Protein 5WD9 (pdb70)

Solvent-accessible surface area: 5686 Å² total; per-residue (Å²): 95,41,61,81,53,2,53,136,2,45,106,80,0,82,59,16,5,44,89,2,118,146,32,122,58,49,103,36,32,28,116,57,0,35,40,0,58,75,39,25,147,78,48,35,40,64,9,104,110,117,29,198,43,85,33,147,71,2,56,141,21,72,127,63,1,134,75,20,50,62,52,0,61,120,36,34,85,128,1,113,71,52,63,162,123,179

Secondary structure (DSSP, 8-state):
-HHHHHHHHHHHHHHHHHHHHH-SSHHHHHHHHHHHHHHHHHHHHHHHHH--S--HHHHHHHHHHHHHHHHHHHHHHHHHHHHHH-

Radius of gyration: 13.91 Å; Cα contacts (8 Å, |Δi|>4): 73; chains: 1; bounding box: 26×30×40 Å

Sequence (86 aa):
APVTELTRLKEYMEEDQIAKAKESSSLTAQLKFLENAHTEHFVKMGSLTTIYKGGSEVVVDRLKIEIRSLYEEMMLEELKDKKCRDQIQQY

B-factor: mean 16.01, std 10.68, range [4.57, 66.54]

Foldseek 3Di:
DLLVLLVVLLVLLVVLCVVLVVDDDLVSNLVSLVVNVVSCVVNVVVCVVPDDDDDPSNVVSVVSSVVSVVVSVVSNVVSVVVVVVD

Structure (mmCIF, N/CA/C/O backbone):
data_5WD9
#
_entry.id   5WD9
#
_cell.length_a   83.505
_cell.length_b   24.852
_cell.length_c   41.297
_cell.angle_alpha   90.00
_cell.angle_beta   114.58
_cell.angle_gamma   90.00
#
_symmetry.space_group_name_H-M   'C 1 2 1'
#
loop_
_entity.id
_entity.type
_entity.pdbx_description
1 poly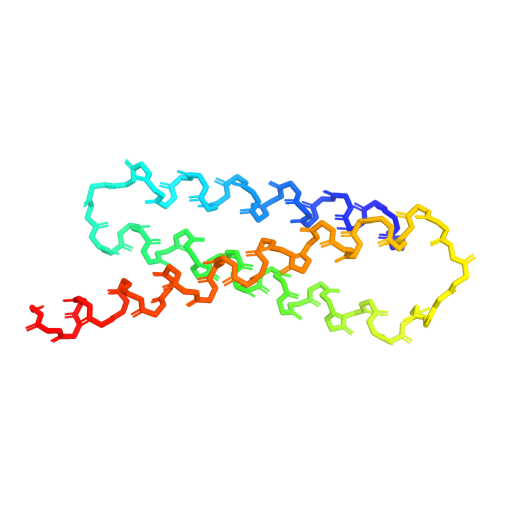mer Lem22
2 water water
#
loop_
_atom_site.group_PDB
_atom_site.id
_atom_site.type_symbol
_atom_site.label_atom_id
_atom_site.label_alt_id
_atom_site.label_comp_id
_atom_site.label_asym_id
_atom_site.label_entity_id
_atom_site.label_seq_id
_atom_site.pdbx_PDB_ins_code
_atom_site.Cartn_x
_atom_site.Cartn_y
_atom_site.Cartn_z
_atom_site.occupancy
_atom_site.B_iso_or_equiv
_atom_site.auth_seq_id
_atom_site.auth_comp_id
_atom_site.auth_asym_id
_atom_site.auth_atom_id
_atom_site.pdbx_PDB_model_num
ATOM 1 N N . ALA A 1 3 ? 4.508 4.861 27.362 1.00 36.22 9 ALA A N 1
ATOM 2 C CA . ALA A 1 3 ? 5.489 5.917 27.135 1.00 25.53 9 ALA A CA 1
ATOM 3 C C . ALA A 1 3 ? 5.432 6.402 25.688 1.00 22.09 9 ALA A C 1
ATOM 4 O O . ALA A 1 3 ? 6.375 6.168 24.925 1.00 18.32 9 ALA A O 1
ATOM 6 N N . PRO A 1 4 ? 4.345 7.091 25.321 1.00 18.58 10 PRO A N 1
ATOM 7 C CA . PRO A 1 4 ? 4.128 7.419 23.902 1.00 21.33 10 PRO A CA 1
ATOM 8 C C . PRO A 1 4 ? 5.233 8.252 23.285 1.00 16.79 10 PRO A C 1
ATOM 9 O O . PRO A 1 4 ? 5.554 8.072 22.107 1.00 15.29 10 PRO A O 1
ATOM 13 N N . VAL A 1 5 ? 5.833 9.167 24.037 1.00 12.98 11 VAL A N 1
ATOM 14 C CA . VAL A 1 5 ? 6.822 10.040 23.424 1.00 10.35 11 VAL A CA 1
ATOM 15 C C . VAL A 1 5 ? 8.060 9.253 23.019 1.00 9.01 11 VAL A C 1
ATOM 16 O O . VAL A 1 5 ? 8.594 9.436 21.920 1.00 7.31 11 VAL A O 1
ATOM 20 N N . THR A 1 6 ? 8.546 8.378 23.899 1.00 7.82 12 THR A N 1
ATOM 21 C CA . THR A 1 6 ?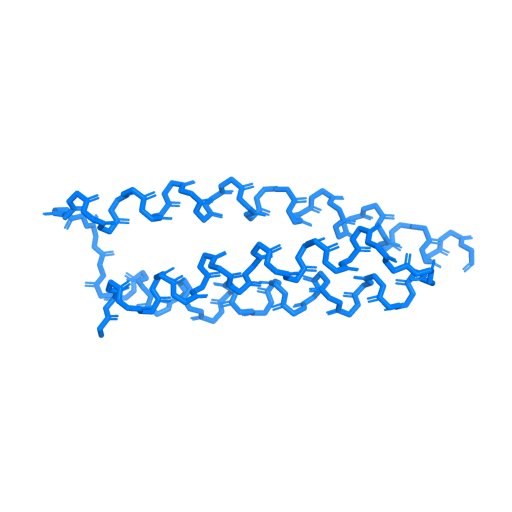 9.694 7.549 23.559 1.00 7.09 12 THR A CA 1
ATOM 22 C C . THR A 1 6 ? 9.345 6.539 22.481 1.00 7.28 12 THR A C 1
ATOM 23 O O . THR A 1 6 ? 10.148 6.298 21.574 1.00 7.07 12 THR A O 1
ATOM 27 N N . GLU A 1 7 ? 8.158 5.923 22.564 1.00 7.57 13 GLU A N 1
ATOM 28 C CA . GLU A 1 7 ? 7.753 4.973 21.535 1.00 7.30 13 GLU A CA 1
ATOM 29 C C . GLU A 1 7 ? 7.643 5.645 20.176 1.00 6.25 13 GLU A C 1
ATOM 30 O O . GLU A 1 7 ? 8.070 5.075 19.164 1.00 6.00 13 GLU A O 1
ATOM 36 N N . LEU A 1 8 ? 7.099 6.860 20.124 1.00 6.04 14 LEU A N 1
ATOM 37 C CA . LEU A 1 8 ? 6.976 7.533 18.837 1.00 6.84 14 LEU A CA 1
ATOM 38 C C . LEU A 1 8 ? 8.329 8.000 18.319 1.00 5.81 14 LEU A C 1
ATOM 39 O O . LEU A 1 8 ? 8.569 7.975 17.108 1.00 5.69 14 LEU A O 1
ATOM 44 N N . THR A 1 9 ? 9.227 8.426 19.209 1.00 5.62 15 THR A N 1
ATOM 45 C CA . THR A 1 9 ? 10.583 8.760 18.792 1.00 6.35 15 THR A CA 1
ATOM 46 C C . THR A 1 9 ? 11.257 7.549 18.162 1.00 4.85 15 THR A C 1
ATOM 47 O O . THR A 1 9 ? 11.829 7.634 17.072 1.00 6.32 15 THR A O 1
ATOM 51 N N . ARG A 1 10 ? 11.161 6.401 18.827 1.00 5.55 16 ARG A N 1
ATOM 52 C CA . ARG A 1 10 ? 11.746 5.186 18.279 1.00 4.98 16 ARG A CA 1
ATOM 53 C C . ARG A 1 10 ? 11.101 4.811 16.959 1.00 5.06 16 ARG A C 1
ATOM 54 O O . ARG A 1 10 ? 11.800 4.417 16.023 1.00 6.21 16 ARG A O 1
ATOM 62 N N . LEU A 1 11 ? 9.772 4.925 16.856 1.00 4.57 17 LEU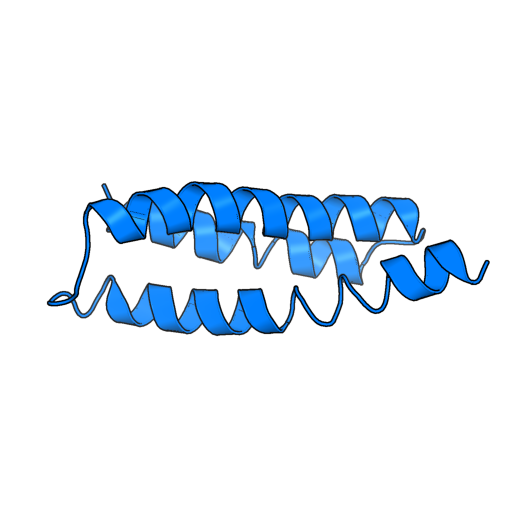 A N 1
ATOM 63 C CA . LEU A 1 11 ? 9.085 4.509 15.640 1.00 5.72 17 LEU A CA 1
ATOM 64 C C . LEU A 1 11 ? 9.490 5.393 14.471 1.00 4.82 17 LEU A C 1
ATOM 65 O O . LEU A 1 11 ? 9.767 4.895 13.370 1.00 5.34 17 LEU A O 1
ATOM 70 N N . LYS A 1 12 ? 9.508 6.709 14.685 1.00 5.30 18 LYS A N 1
ATOM 71 C CA . LYS A 1 12 ? 9.878 7.619 13.615 1.00 6.23 18 LYS A CA 1
ATOM 72 C C . LYS A 1 12 ? 11.245 7.253 13.068 1.00 4.74 18 LYS A C 1
ATOM 73 O O . LYS A 1 12 ? 11.439 7.112 11.852 1.00 5.77 18 LYS A O 1
ATOM 79 N N . GLU A 1 13 ? 12.206 7.076 13.962 1.00 5.38 19 GLU A N 1
ATOM 80 C CA . GLU A 1 13 ? 13.560 6.824 13.507 1.00 5.74 19 GLU A CA 1
ATOM 81 C C . GLU A 1 13 ? 13.714 5.417 12.956 1.00 5.64 19 GLU A C 1
ATOM 82 O O . GLU A 1 13 ? 14.487 5.216 12.016 1.00 7.14 19 GLU A O 1
ATOM 88 N N . TYR A 1 14 ? 12.965 4.452 13.497 1.00 4.91 20 TYR A N 1
ATOM 89 C CA . TYR A 1 14 ? 12.962 3.099 12.946 1.00 6.22 20 TYR A CA 1
ATOM 90 C C . TYR A 1 14 ? 12.475 3.112 11.502 1.00 5.72 20 TYR A C 1
ATOM 91 O O . TYR A 1 14 ? 13.105 2.533 10.617 1.00 5.83 20 TYR A O 1
ATOM 100 N N . MET A 1 15 ? 11.358 3.788 11.251 1.00 5.54 21 MET A N 1
ATOM 101 C CA . MET A 1 15 ? 10.815 3.836 9.897 1.00 5.74 21 MET A CA 1
ATOM 102 C C . MET A 1 15 ? 11.763 4.545 8.948 1.00 5.51 21 MET A C 1
ATOM 103 O O . MET A 1 15 ? 11.974 4.090 7.820 1.00 6.12 21 MET A O 1
ATOM 108 N N . GLU A 1 16 ? 12.338 5.670 9.383 1.00 6.23 22 GLU A N 1
ATOM 109 C CA A GLU A 1 16 ? 13.269 6.392 8.524 0.59 7.70 22 GLU A CA 1
ATOM 110 C CA B GLU A 1 16 ? 13.272 6.392 8.527 0.41 7.94 22 GLU A CA 1
ATOM 111 C C . GLU A 1 16 ? 14.465 5.516 8.177 1.00 6.99 22 GLU A C 1
ATOM 112 O O . GLU A 1 16 ? 14.897 5.471 7.018 1.00 8.58 22 GLU A O 1
ATOM 123 N N . ASP A 1 17 ? 14.987 4.789 9.164 1.00 7.20 23 ASP A N 1
ATOM 124 C CA . ASP A 1 17 ? 16.124 3.902 8.953 1.00 7.55 23 ASP A CA 1
ATOM 125 C C . ASP A 1 17 ? 15.780 2.791 7.972 1.00 7.29 23 ASP A C 1
ATOM 126 O O . ASP A 1 17 ? 16.555 2.493 7.061 1.00 7.86 23 ASP A O 1
ATOM 131 N N . GLN A 1 18 ? 14.628 2.149 8.151 1.00 6.69 24 GLN A N 1
ATOM 132 C CA . GLN A 1 18 ? 14.265 1.052 7.260 1.00 6.87 24 GLN A CA 1
ATOM 133 C C . GLN A 1 18 ? 13.968 1.540 5.849 1.00 6.53 24 GLN A C 1
ATOM 134 O O . GLN A 1 18 ? 14.329 0.876 4.875 1.00 7.27 24 GLN A O 1
ATOM 140 N N . ILE A 1 19 ? 13.323 2.694 5.717 1.00 6.31 25 ILE A N 1
ATOM 141 C CA . ILE A 1 19 ? 13.045 3.244 4.395 1.00 9.13 25 ILE A CA 1
ATOM 142 C C . ILE A 1 19 ? 14.349 3.570 3.682 1.00 8.36 25 ILE A C 1
ATOM 143 O O . ILE A 1 19 ? 14.512 3.290 2.486 1.00 9.73 25 ILE A O 1
ATOM 148 N N . ALA A 1 20 ? 15.316 4.127 4.415 1.00 8.88 26 ALA A N 1
ATOM 149 C CA . ALA A 1 20 ? 16.614 4.429 3.820 1.00 11.75 26 ALA A CA 1
ATOM 150 C C . ALA A 1 20 ? 17.314 3.154 3.362 1.00 9.85 26 ALA A C 1
ATOM 151 O O . ALA A 1 20 ? 17.876 3.101 2.259 1.00 12.36 26 ALA A O 1
ATOM 153 N N . LYS A 1 21 ? 17.264 2.101 4.176 1.00 10.30 27 LYS A N 1
ATOM 154 C CA . LYS A 1 21 ? 17.913 0.853 3.787 1.00 9.98 27 LYS A CA 1
ATOM 155 C C . LYS A 1 21 ? 17.208 0.206 2.603 1.00 11.00 27 LYS A C 1
ATOM 156 O O . LYS A 1 21 ? 17.860 -0.413 1.749 1.00 12.15 27 LYS A O 1
ATOM 162 N N . ALA A 1 22 ? 15.882 0.324 2.536 1.00 10.05 28 ALA A N 1
ATOM 163 C CA . ALA A 1 22 ? 15.157 -0.149 1.362 1.00 11.08 28 ALA A CA 1
ATOM 164 C C . ALA A 1 22 ? 15.661 0.533 0.100 1.00 13.51 28 ALA A C 1
ATOM 165 O O . ALA A 1 22 ? 15.940 -0.128 -0.906 1.00 14.64 28 ALA A O 1
ATOM 167 N N . LYS A 1 23 ? 15.789 1.860 0.134 1.00 12.18 29 LYS A N 1
ATOM 168 C CA . LYS A 1 23 ? 16.251 2.587 -1.045 1.00 15.87 29 LYS A CA 1
ATOM 169 C C . LYS A 1 23 ? 17.669 2.216 -1.454 1.00 17.27 29 LYS A C 1
ATOM 170 O O . LYS A 1 23 ? 18.024 2.386 -2.627 1.00 20.44 29 LYS A O 1
ATOM 176 N N . GLU A 1 24 ? 18.485 1.700 -0.543 1.00 15.63 30 GLU A N 1
ATOM 177 C CA . GLU A 1 24 ? 19.852 1.308 -0.876 1.00 17.62 30 GLU A CA 1
ATOM 178 C C . GLU A 1 24 ? 20.003 -0.182 -1.164 1.00 20.97 30 GLU A C 1
ATOM 179 O O . GLU A 1 24 ? 21.105 -0.629 -1.504 1.00 25.38 30 GLU A O 1
ATOM 185 N N . SER A 1 25 ? 18.927 -0.954 -1.072 1.00 19.32 31 SER A N 1
ATOM 186 C CA . SER A 1 25 ? 19.012 -2.390 -1.289 1.00 19.24 31 SER A CA 1
ATOM 187 C C . SER A 1 25 ? 19.151 -2.705 -2.771 1.00 26.66 31 SER A C 1
ATOM 188 O O . SER A 1 25 ? 18.679 -1.964 -3.638 1.00 26.29 31 SER A O 1
ATOM 191 N N . SER A 1 26 ? 19.802 -3.830 -3.053 1.00 24.75 32 SER A N 1
ATOM 192 C CA . SER A 1 26 ? 19.960 -4.273 -4.431 1.00 24.54 32 SER A CA 1
ATOM 193 C C . SER A 1 26 ? 18.715 -5.012 -4.902 1.00 27.99 32 SER A C 1
ATOM 194 O O . SER A 1 26 ? 18.051 -4.591 -5.855 1.00 31.38 32 SER A O 1
ATOM 197 N N . SER A 1 27 ? 18.372 -6.105 -4.230 1.00 20.58 33 SER A N 1
ATOM 198 C CA . SER A 1 27 ? 17.287 -6.943 -4.705 1.00 18.37 33 SER A CA 1
ATOM 199 C C . SER A 1 27 ? 15.941 -6.420 -4.223 1.00 13.90 33 SER A C 1
ATOM 200 O O . SER A 1 27 ? 15.824 -5.772 -3.176 1.00 15.21 33 SER A O 1
ATOM 203 N N . LEU A 1 28 ? 14.914 -6.729 -5.010 1.00 15.80 34 LEU A N 1
ATOM 204 C CA . LEU A 1 28 ? 13.553 -6.411 -4.602 1.00 14.60 34 LEU A CA 1
ATOM 205 C C . LEU A 1 28 ? 13.197 -7.119 -3.307 1.00 14.79 34 LEU A C 1
ATOM 206 O O . LEU A 1 28 ? 12.476 -6.566 -2.472 1.00 12.07 34 LEU A O 1
ATOM 211 N N . THR A 1 29 ? 13.692 -8.345 -3.122 1.00 16.82 35 THR A N 1
ATOM 212 C CA . THR A 1 29 ? 13.417 -9.089 -1.899 1.00 18.53 35 THR A CA 1
ATOM 213 C C . THR A 1 29 ? 13.946 -8.347 -0.679 1.00 13.66 35 THR A C 1
ATOM 214 O O . THR A 1 29 ? 13.253 -8.230 0.339 1.00 15.24 35 THR A O 1
ATOM 218 N N . ALA A 1 30 ? 15.161 -7.813 -0.769 1.00 13.56 36 ALA A N 1
ATOM 219 C CA . ALA A 1 30 ? 15.738 -7.111 0.368 1.00 15.74 36 ALA A CA 1
ATOM 220 C C . ALA A 1 30 ? 15.019 -5.794 0.608 1.00 11.18 36 ALA A C 1
ATOM 221 O O . ALA A 1 30 ? 14.776 -5.405 1.755 1.00 11.85 36 ALA A O 1
ATOM 223 N N . GLN A 1 31 ? 14.671 -5.093 -0.472 1.00 11.28 37 GLN A N 1
ATOM 224 C CA . GLN A 1 31 ? 13.918 -3.859 -0.334 1.00 9.57 37 GLN A CA 1
ATOM 225 C C . GLN A 1 31 ? 12.592 -4.122 0.350 1.00 9.76 37 GLN A C 1
ATOM 226 O O . GLN A 1 31 ? 12.200 -3.394 1.266 1.00 10.19 37 GLN A O 1
ATOM 232 N N . LEU A 1 32 ? 11.903 -5.188 -0.068 1.00 11.04 38 LEU A N 1
ATOM 233 C CA . LEU A 1 32 ? 10.608 -5.502 0.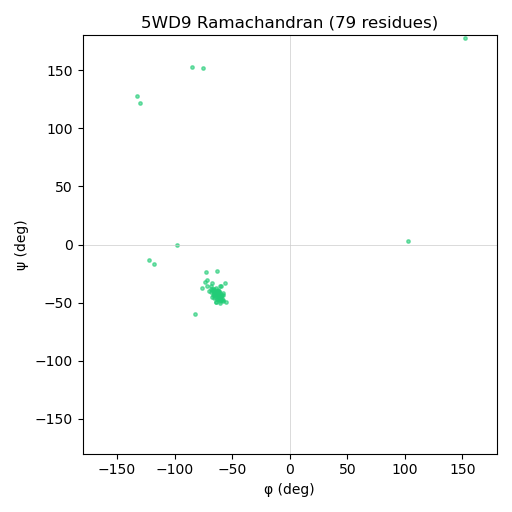511 1.00 11.32 38 LEU A CA 1
ATOM 234 C C . LEU A 1 32 ? 10.720 -5.805 1.992 1.00 9.46 38 LEU A C 1
ATOM 235 O O . LEU A 1 32 ? 9.864 -5.383 2.772 1.00 9.40 38 LEU A O 1
ATOM 240 N N . LYS A 1 33 ? 11.774 -6.508 2.409 1.00 9.50 39 LYS A N 1
ATOM 241 C CA . LYS A 1 33 ? 11.894 -6.836 3.819 1.00 9.61 39 LYS A CA 1
ATOM 242 C C . LYS A 1 33 ? 12.017 -5.572 4.662 1.00 9.20 39 LYS A C 1
ATOM 243 O O . LYS A 1 33 ? 11.376 -5.460 5.709 1.00 8.67 39 LYS A O 1
ATOM 249 N N . PHE A 1 34 ? 12.816 -4.599 4.220 1.00 7.55 40 PHE A N 1
ATOM 250 C CA . PHE A 1 34 ? 12.951 -3.356 4.980 1.00 6.68 40 PHE A CA 1
ATOM 251 C C . PHE A 1 34 ? 11.638 -2.583 5.006 1.00 6.09 40 PHE A C 1
ATOM 252 O O . PHE A 1 34 ? 11.244 -2.042 6.051 1.00 5.82 40 PHE A O 1
ATOM 260 N N . LEU A 1 35 ? 10.953 -2.507 3.863 1.00 6.60 41 LEU A N 1
ATOM 261 C CA . LEU A 1 35 ? 9.687 -1.787 3.812 1.00 6.65 41 LEU A CA 1
ATOM 262 C C . LEU A 1 35 ? 8.630 -2.468 4.665 1.00 6.63 41 LEU A C 1
ATOM 263 O O . LEU A 1 35 ? 7.848 -1.795 5.350 1.00 7.27 41 LEU A O 1
ATOM 268 N N . GLU A 1 36 ? 8.594 -3.802 4.648 1.00 7.29 42 GLU A N 1
ATOM 269 C CA . GLU A 1 36 ? 7.633 -4.508 5.482 1.00 7.60 42 GLU A CA 1
ATOM 270 C C . GLU A 1 36 ? 7.957 -4.335 6.952 1.00 7.18 42 GLU A C 1
ATOM 271 O O . GLU A 1 36 ? 7.041 -4.286 7.775 1.00 6.89 42 GLU A O 1
ATOM 277 N N . ASN A 1 37 ? 9.239 -4.239 7.310 1.00 6.76 43 ASN A N 1
ATOM 278 C CA . ASN A 1 37 ? 9.590 -3.945 8.698 1.00 7.01 43 ASN A CA 1
ATOM 279 C C . ASN A 1 37 ? 9.030 -2.597 9.117 1.00 6.17 43 ASN A C 1
ATOM 280 O O . ASN A 1 37 ? 8.445 -2.471 10.196 1.00 5.57 43 ASN A O 1
ATOM 285 N N . ALA A 1 38 ? 9.208 -1.574 8.277 1.00 6.34 44 ALA A N 1
ATOM 286 C CA . ALA A 1 38 ? 8.620 -0.269 8.571 1.00 5.78 44 ALA A CA 1
ATOM 287 C C . ALA A 1 38 ? 7.113 -0.385 8.718 1.00 6.53 44 ALA A C 1
ATOM 288 O O . ALA A 1 38 ? 6.516 0.211 9.621 1.00 6.26 44 ALA A O 1
ATOM 290 N N . HIS A 1 39 ? 6.481 -1.168 7.854 1.00 5.75 45 HIS A N 1
ATOM 291 C CA . HIS A 1 39 ? 5.039 -1.337 7.902 1.00 5.99 45 HIS A CA 1
ATOM 292 C C . HIS A 1 39 ? 4.605 -1.998 9.202 1.00 5.32 45 HIS A C 1
ATOM 293 O O . HIS A 1 39 ? 3.660 -1.540 9.865 1.00 5.88 45 HIS A O 1
ATOM 300 N N . THR A 1 40 ? 5.257 -3.111 9.554 1.00 4.95 46 THR A N 1
ATOM 301 C CA . THR A 1 40 ? 4.907 -3.842 10.761 1.00 5.57 46 T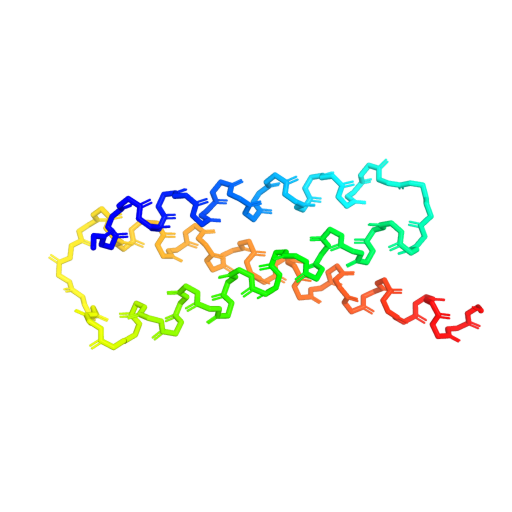HR A CA 1
ATOM 302 C C . THR A 1 40 ? 5.036 -2.948 11.978 1.00 4.74 46 THR A C 1
ATOM 303 O O . THR A 1 40 ? 4.148 -2.907 12.837 1.00 5.51 46 THR A O 1
ATOM 307 N N . GLU A 1 41 ? 6.159 -2.245 12.095 1.00 4.61 47 GLU A N 1
ATOM 308 C CA . GLU A 1 41 ? 6.391 -1.458 13.287 1.00 6.02 47 GLU A CA 1
ATOM 309 C C . GLU A 1 41 ? 5.375 -0.338 13.393 1.00 4.61 47 GLU A C 1
ATOM 310 O O . GLU A 1 41 ? 4.848 -0.070 14.473 1.00 5.96 47 GLU A O 1
ATOM 316 N N . HIS A 1 42 ? 5.062 0.305 12.272 1.00 5.17 48 HIS A N 1
ATOM 317 C CA . HIS A 1 42 ? 4.041 1.341 12.270 1.00 6.64 48 HIS A CA 1
ATOM 318 C C . HIS A 1 42 ? 2.686 0.780 12.698 1.00 5.77 48 HIS A C 1
ATOM 319 O O . HIS A 1 42 ? 1.980 1.383 13.518 1.00 6.80 48 HIS A O 1
ATOM 326 N N . PHE A 1 43 ? 2.304 -0.377 12.159 1.00 5.53 49 PHE A N 1
ATOM 327 C CA . PHE A 1 43 ? 1.004 -0.933 12.503 1.00 6.91 49 PHE A CA 1
ATOM 328 C C . PHE A 1 43 ? 0.923 -1.253 13.985 1.00 7.19 49 PHE A C 1
ATOM 329 O O . PHE A 1 43 ? -0.060 -0.912 14.656 1.00 8.32 49 PHE A O 1
ATOM 337 N N . VAL A 1 44 ? 1.948 -1.915 14.515 1.00 7.08 50 VAL A N 1
ATOM 338 C CA . VAL A 1 44 ? 1.924 -2.300 15.923 1.00 7.62 50 VAL A CA 1
ATOM 339 C C . VAL A 1 44 ? 1.911 -1.064 16.817 1.00 8.33 50 VAL A C 1
ATOM 340 O O . VAL A 1 44 ? 1.077 -0.925 17.721 1.00 9.84 50 VAL A O 1
ATOM 344 N N . LYS A 1 45 ? 2.817 -0.134 16.568 1.00 7.40 51 LYS A N 1
ATOM 345 C CA . LYS A 1 45 ? 2.999 0.984 17.493 1.00 8.04 51 LYS A CA 1
ATOM 346 C C . LYS A 1 45 ? 1.893 2.024 17.368 1.00 9.01 51 LYS A C 1
ATOM 347 O O . LYS A 1 45 ? 1.472 2.607 18.369 1.00 10.01 51 LYS A O 1
ATOM 353 N N . MET A 1 46 ? 1.419 2.295 16.156 1.00 9.29 52 MET A N 1
ATOM 354 C CA . MET A 1 46 ? 0.328 3.259 16.043 1.00 9.75 52 MET A CA 1
ATOM 355 C C . MET A 1 46 ? -0.981 2.686 16.558 1.00 14.56 52 MET A C 1
ATOM 356 O O . MET A 1 46 ? -1.817 3.436 17.076 1.00 11.99 52 MET A O 1
ATOM 361 N N . GLY A 1 47 ? -1.180 1.372 16.442 1.00 11.88 53 GLY A N 1
ATOM 362 C CA . GLY A 1 47 ? -2.339 0.763 17.070 1.00 14.53 53 GLY A CA 1
ATOM 363 C C . GLY A 1 47 ? -2.358 1.014 18.563 1.00 15.92 53 GLY A C 1
ATOM 364 O O . GLY A 1 47 ? -3.392 1.375 19.132 1.00 17.21 53 GLY A O 1
ATOM 365 N N . SER A 1 48 ? -1.202 0.865 19.214 1.00 16.11 54 SER A N 1
ATOM 366 C CA . SER A 1 48 ? -1.119 1.131 20.646 1.00 17.29 54 SER A CA 1
ATOM 367 C C . SER A 1 48 ? -1.323 2.608 20.954 1.00 15.38 54 SER A C 1
ATOM 368 O O . SER A 1 48 ? -1.966 2.954 21.953 1.00 17.01 54 SER A O 1
ATOM 371 N N . LEU A 1 49 ? -0.762 3.493 20.123 1.00 14.08 55 LEU A N 1
ATOM 372 C CA . LEU A 1 49 ? -0.934 4.924 20.343 1.00 14.77 55 LEU A CA 1
ATOM 373 C C . LEU A 1 49 ? -2.405 5.312 20.297 1.00 14.82 55 LEU A C 1
ATOM 374 O O . LEU A 1 49 ? -2.884 6.059 21.159 1.00 17.14 55 LEU A O 1
ATOM 379 N N . THR A 1 50 ? -3.143 4.797 19.310 1.00 22.38 56 THR A N 1
ATOM 380 C CA . THR A 1 50 ? -4.562 5.129 19.190 1.00 27.75 56 THR A CA 1
ATOM 381 C C . THR A 1 50 ? -5.328 4.807 20.466 1.00 33.88 56 THR A C 1
ATOM 382 O O . THR A 1 50 ? -6.272 5.523 20.821 1.00 31.51 56 THR A O 1
ATOM 386 N N . THR A 1 51 ? -4.923 3.756 21.182 1.00 33.57 57 THR A N 1
ATOM 387 C CA . THR A 1 51 ? -5.641 3.354 22.385 1.00 36.98 57 THR A CA 1
ATOM 388 C C . THR A 1 51 ? -5.422 4.309 23.553 1.00 35.24 57 THR A C 1
ATOM 389 O O . THR A 1 51 ? -6.271 4.371 24.448 1.00 35.62 57 THR A O 1
ATOM 393 N N . ILE A 1 52 ? -4.321 5.057 23.565 1.00 25.03 58 ILE A N 1
ATOM 394 C CA . ILE A 1 52 ? -3.934 5.840 24.735 1.00 29.59 58 ILE A CA 1
ATOM 395 C C . ILE A 1 52 ? -3.796 7.329 24.464 1.00 26.61 58 ILE A C 1
ATOM 396 O O . ILE A 1 52 ? -3.700 8.106 25.427 1.00 30.19 58 ILE A O 1
ATOM 401 N N . TYR A 1 53 ? -3.756 7.767 23.208 1.00 22.59 59 TYR A N 1
ATOM 402 C CA . TYR A 1 53 ? -3.495 9.167 22.904 1.00 21.33 59 TYR A CA 1
ATOM 403 C C . TYR A 1 53 ? -4.493 9.685 21.883 1.00 23.63 59 TYR A C 1
ATOM 404 O O . TYR A 1 53 ? -4.660 9.090 20.814 1.00 26.55 59 TYR A O 1
ATOM 413 N N . LYS A 1 54 ? -5.135 10.811 22.213 1.00 21.38 60 LYS A N 1
ATOM 414 C CA . LYS A 1 54 ? -6.070 11.488 21.327 1.00 38.55 60 LYS A CA 1
ATOM 415 C C . LYS A 1 54 ? -5.634 12.892 20.934 1.00 37.26 60 LYS A C 1
ATOM 416 O O . LYS A 1 54 ? -6.168 13.431 19.959 1.00 46.05 60 LYS A O 1
ATOM 422 N N . GLY A 1 55 ? -4.696 13.487 21.648 1.00 19.11 61 GLY A N 1
ATOM 423 C CA . GLY A 1 5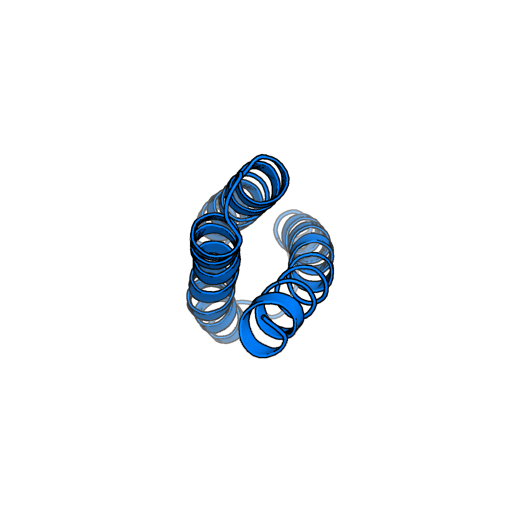5 ? -4.284 14.857 21.407 1.00 17.83 61 GLY A CA 1
ATOM 424 C C . GLY A 1 55 ? -3.772 15.482 22.690 1.00 17.62 61 GLY A C 1
ATOM 425 O O . GLY A 1 55 ? -3.779 14.868 23.753 1.00 20.00 61 GLY A O 1
ATOM 426 N N . GLY A 1 56 ? -3.318 16.727 22.565 1.00 16.46 62 GLY A N 1
ATOM 427 C CA . GLY A 1 56 ? -2.962 17.526 23.719 1.00 16.52 62 GLY A CA 1
ATOM 428 C C . GLY A 1 56 ? -1.483 17.657 24.011 1.00 17.22 62 GLY A C 1
ATOM 429 O O . GLY A 1 56 ? -1.120 18.298 25.003 1.00 18.04 62 GLY A O 1
ATOM 430 N N . SER A 1 57 ? -0.612 17.090 23.181 1.00 14.28 63 SER A N 1
ATOM 431 C CA . SER A 1 57 ? 0.824 17.205 23.383 1.00 13.14 63 SER A CA 1
ATOM 432 C C . SER A 1 57 ? 1.481 17.658 22.091 1.00 11.76 63 SER A C 1
ATOM 433 O O . SER A 1 57 ? 1.378 16.969 21.069 1.00 11.77 63 SER A O 1
ATOM 436 N N . GLU A 1 58 ? 2.187 18.795 22.147 1.00 10.60 64 GLU A N 1
ATOM 437 C CA . GLU A 1 58 ? 2.952 19.257 20.993 1.00 9.22 64 GLU A CA 1
ATOM 438 C C . GLU A 1 58 ? 4.025 18.255 20.605 1.00 8.75 64 GLU A C 1
ATOM 439 O O . GLU A 1 58 ? 4.269 18.027 19.412 1.00 8.16 64 GLU A O 1
ATOM 445 N N . VAL A 1 59 ? 4.693 17.660 21.590 1.00 9.01 65 VAL A N 1
ATOM 446 C CA A VAL A 1 59 ? 5.771 16.712 21.310 0.58 8.59 65 VAL A CA 1
ATOM 447 C CA B VAL A 1 59 ? 5.774 16.738 21.265 0.42 8.55 65 VAL A CA 1
ATOM 448 C C . VAL A 1 59 ? 5.233 15.508 20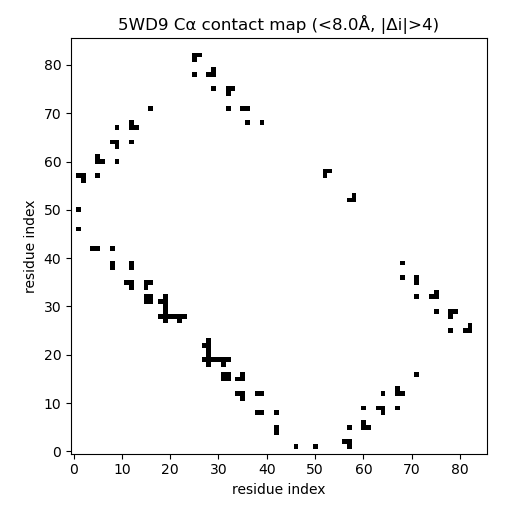.550 1.00 9.35 65 VAL A C 1
ATOM 449 O O . VAL A 1 59 ? 5.819 15.051 19.558 1.00 8.74 65 VAL A O 1
ATOM 456 N N . VAL A 1 60 ? 4.108 14.971 21.018 1.00 9.35 66 VAL A N 1
ATOM 457 C CA . VAL A 1 60 ? 3.497 13.835 20.351 1.00 7.79 66 VAL A CA 1
ATOM 458 C C . VAL A 1 60 ? 2.986 14.234 18.975 1.00 7.70 66 VAL A C 1
ATOM 459 O O . VAL A 1 60 ? 3.167 13.505 17.994 1.00 8.22 66 VAL A O 1
ATOM 463 N N . ASP A 1 61 ? 2.346 15.395 18.876 1.00 7.41 67 ASP A N 1
ATOM 464 C CA . ASP A 1 61 ? 1.769 15.800 17.604 1.00 7.40 67 ASP A CA 1
ATOM 465 C C . ASP A 1 61 ? 2.843 15.992 16.542 1.00 7.00 67 ASP A C 1
ATOM 466 O O . ASP A 1 61 ? 2.660 15.582 15.390 1.00 7.12 67 ASP A O 1
ATOM 471 N N . ARG A 1 62 ? 3.976 16.601 16.903 1.00 6.58 68 ARG A N 1
ATOM 472 C CA . ARG A 1 62 ? 5.054 16.738 15.932 1.00 5.29 68 ARG A CA 1
ATOM 473 C C . ARG A 1 62 ? 5.506 15.376 15.425 1.00 4.92 68 ARG A C 1
ATOM 474 O O . ARG A 1 62 ? 5.692 15.171 14.216 1.00 6.18 68 ARG A O 1
ATOM 482 N N . LEU A 1 63 ? 5.719 14.437 16.345 1.00 5.72 69 LEU A N 1
ATOM 483 C CA . LEU A 1 63 ? 6.161 13.111 15.941 1.00 5.12 69 LEU A CA 1
ATOM 484 C C . LEU A 1 63 ? 5.117 12.423 15.075 1.00 6.03 69 LEU A C 1
ATOM 485 O O . LEU A 1 63 ? 5.470 11.762 14.099 1.00 6.05 69 LEU A O 1
ATOM 490 N N . LYS A 1 64 ? 3.827 12.566 15.406 1.00 5.36 70 LYS A N 1
ATOM 491 C CA . LYS A 1 64 ? 2.789 11.933 14.592 1.00 5.71 70 LYS A CA 1
ATOM 492 C C . LYS A 1 64 ? 2.800 12.475 13.173 1.00 6.42 70 LYS A C 1
ATOM 493 O O . LYS A 1 64 ? 2.635 11.721 12.211 1.00 6.57 70 LYS A O 1
ATOM 499 N N . ILE A 1 65 ? 3.001 13.782 13.013 1.00 6.13 71 ILE A N 1
ATOM 500 C CA . ILE A 1 65 ? 3.065 14.335 11.666 1.00 6.16 71 ILE A CA 1
ATOM 501 C C . ILE A 1 65 ? 4.287 13.802 10.914 1.00 5.85 71 ILE A C 1
ATOM 502 O O . ILE A 1 65 ? 4.195 13.409 9.738 1.00 6.72 71 ILE A O 1
ATOM 507 N N . GLU A 1 66 ? 5.444 13.750 11.584 1.00 5.30 72 GLU A N 1
ATOM 508 C CA . GLU A 1 66 ? 6.642 13.192 10.956 1.00 5.70 72 GLU A CA 1
ATOM 509 C C . GLU A 1 66 ? 6.434 11.737 10.559 1.00 5.31 72 GLU A C 1
ATOM 510 O O . GLU A 1 66 ? 6.830 11.314 9.459 1.00 7.35 72 GLU A O 1
ATOM 516 N N . ILE A 1 67 ? 5.787 10.964 11.428 1.00 5.63 73 ILE A N 1
ATOM 517 C CA . ILE A 1 67 ? 5.545 9.554 11.157 1.00 5.49 73 ILE A CA 1
ATOM 518 C C . ILE A 1 67 ? 4.583 9.403 9.996 1.00 6.25 73 ILE A C 1
ATOM 519 O O . ILE A 1 67 ? 4.747 8.519 9.153 1.00 6.45 73 ILE A O 1
ATOM 524 N N . ARG A 1 68 ? 3.577 10.274 9.908 1.00 5.66 74 ARG A N 1
ATOM 525 C CA . ARG A 1 68 ? 2.611 10.142 8.830 1.00 5.89 74 ARG A CA 1
ATOM 526 C C . ARG A 1 68 ? 3.288 10.313 7.477 1.00 7.50 74 ARG A C 1
ATOM 527 O O . ARG A 1 68 ? 2.975 9.596 6.520 1.00 7.25 74 ARG A O 1
ATOM 535 N N . SER A 1 69 ? 4.212 11.263 7.375 1.00 8.32 75 SER A N 1
ATOM 536 C CA . SER A 1 69 ? 4.923 11.448 6.117 1.00 8.55 75 SER A CA 1
ATOM 537 C C . SER A 1 69 ? 5.706 10.196 5.749 1.00 7.09 75 SER A C 1
ATOM 538 O O . SER A 1 69 ? 5.716 9.780 4.582 1.00 8.56 75 SER A O 1
ATOM 541 N N . LEU A 1 70 ? 6.380 9.590 6.727 1.00 6.71 76 LEU A N 1
ATOM 542 C CA . LEU A 1 70 ? 7.118 8.360 6.463 1.00 6.26 76 LEU A CA 1
ATOM 543 C C . LEU A 1 70 ? 6.175 7.225 6.092 1.00 6.47 76 LEU A C 1
ATOM 544 O O . LEU A 1 70 ? 6.498 6.396 5.234 1.00 6.87 76 LEU A O 1
ATOM 549 N N . TYR A 1 71 ? 5.015 7.153 6.747 1.00 5.58 77 TYR A N 1
ATOM 550 C CA . TYR A 1 71 ? 4.035 6.125 6.419 1.00 6.86 77 TYR A CA 1
ATOM 551 C C . TYR A 1 71 ? 3.581 6.247 4.974 1.00 7.09 77 TYR A C 1
ATOM 552 O O . TYR A 1 71 ? 3.503 5.248 4.248 1.00 6.55 77 TYR A O 1
ATOM 561 N N . GLU A 1 72 ? 3.262 7.470 4.535 1.00 6.25 78 GLU A N 1
ATOM 562 C CA . GLU A 1 72 ? 2.810 7.665 3.163 1.00 7.12 78 GLU A CA 1
ATOM 563 C C . GLU A 1 72 ? 3.901 7.304 2.169 1.00 7.58 78 GLU A C 1
ATOM 564 O O . GLU A 1 72 ? 3.635 6.662 1.151 1.00 8.70 78 GLU A O 1
ATOM 570 N N . GLU A 1 73 ? 5.146 7.688 2.458 1.00 7.56 79 GLU A N 1
ATOM 571 C CA . GLU A 1 73 ? 6.241 7.311 1.573 1.00 8.48 79 GLU A CA 1
ATOM 572 C C . GLU A 1 73 ? 6.391 5.792 1.528 1.00 7.92 79 GLU A C 1
ATOM 573 O O . GLU A 1 73 ? 6.596 5.202 0.456 1.00 8.21 79 GLU A O 1
ATOM 579 N N . MET A 1 74 ? 6.301 5.149 2.691 1.00 7.89 80 MET A N 1
ATOM 580 C CA A MET A 1 74 ? 6.424 3.701 2.744 0.34 7.12 80 MET A CA 1
ATOM 581 C CA B MET A 1 74 ? 6.413 3.696 2.757 0.66 6.57 80 MET A CA 1
ATOM 582 C C . MET A 1 74 ? 5.343 3.020 1.915 1.00 7.46 80 MET A C 1
ATOM 583 O O . MET A 1 74 ? 5.622 2.040 1.215 1.00 6.36 80 MET A O 1
ATOM 592 N N . LEU A 1 75 ? 4.104 3.524 1.975 1.00 6.17 81 LEU A N 1
ATOM 593 C CA . LEU A 1 75 ? 3.026 2.907 1.209 1.00 6.78 81 LEU A CA 1
ATOM 594 C C . LEU A 1 75 ? 3.346 2.912 -0.276 1.00 7.34 81 LEU A C 1
ATOM 595 O O . LEU A 1 75 ? 3.159 1.902 -0.962 1.00 7.78 81 LEU A O 1
ATOM 600 N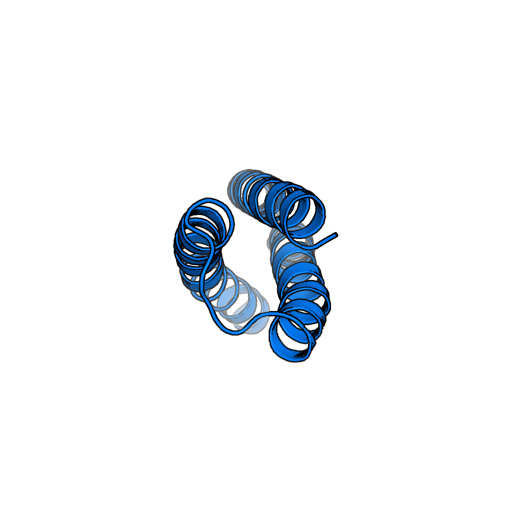 N . GLU A 1 76 ? 3.859 4.031 -0.789 1.00 7.28 82 GLU A N 1
ATOM 601 C CA A GLU A 1 76 ? 4.201 4.116 -2.207 0.49 9.35 82 GLU A CA 1
ATOM 602 C CA B GLU A 1 76 ? 4.167 4.064 -2.210 0.51 9.15 82 GLU A CA 1
ATOM 603 C C . GLU A 1 76 ? 5.365 3.190 -2.552 1.00 8.12 82 GLU A C 1
ATOM 604 O O . GLU A 1 76 ? 5.335 2.470 -3.552 1.00 9.67 82 GLU A O 1
ATOM 615 N N . LEU A 1 77 ? 6.426 3.224 -1.743 1.00 7.43 83 LEU A N 1
ATOM 616 C CA . LEU A 1 77 ? 7.576 2.380 -2.040 1.00 8.21 83 LEU A CA 1
ATOM 617 C C . LEU A 1 77 ? 7.219 0.903 -1.964 1.00 7.32 83 LEU A C 1
ATOM 618 O O . LEU A 1 77 ? 7.667 0.106 -2.796 1.00 7.90 83 LEU A O 1
ATOM 623 N N . LYS A 1 78 ? 6.439 0.515 -0.948 1.00 7.23 84 LYS A N 1
ATOM 624 C CA . LYS A 1 78 ? 6.050 -0.880 -0.783 1.00 7.67 84 LYS A CA 1
ATOM 625 C C . LYS A 1 78 ? 5.211 -1.345 -1.956 1.00 7.02 84 LYS A C 1
ATOM 626 O O . LYS A 1 78 ? 5.391 -2.458 -2.457 1.00 8.41 84 LYS A O 1
ATOM 632 N N . ASP A 1 79 ? 4.295 -0.496 -2.414 1.00 8.19 85 ASP A N 1
ATOM 633 C CA . ASP A 1 79 ? 3.450 -0.877 -3.530 1.00 9.12 85 ASP A CA 1
ATOM 634 C C . ASP A 1 79 ? 4.282 -1.069 -4.788 1.00 9.12 85 ASP A C 1
ATOM 635 O O . ASP A 1 79 ? 4.108 -2.050 -5.516 1.00 10.32 85 ASP A O 1
ATOM 640 N N . LYS A 1 80 ? 5.198 -0.140 -5.060 1.00 9.67 86 LYS A N 1
ATOM 641 C CA A LYS A 1 80 ? 6.047 -0.270 -6.239 0.40 11.41 86 LYS A CA 1
ATOM 642 C CA B LYS A 1 80 ? 6.043 -0.274 -6.242 0.60 11.07 86 LYS A CA 1
ATOM 643 C C . LYS A 1 80 ? 6.905 -1.526 -6.159 1.00 10.76 86 LYS A C 1
ATOM 644 O O . LYS A 1 80 ? 7.048 -2.265 -7.143 1.00 11.69 86 LYS A O 1
ATOM 655 N N . CYS A 1 81 ? 7.491 -1.788 -4.991 1.00 9.78 87 CYS A N 1
ATOM 656 C CA . CYS A 1 81 ? 8.310 -2.975 -4.818 1.00 11.57 87 CYS A CA 1
ATOM 657 C C . CYS A 1 81 ? 7.508 -4.249 -5.060 1.00 10.81 87 CYS A C 1
ATOM 658 O O . CYS A 1 81 ? 7.926 -5.123 -5.824 1.00 11.39 87 CYS A O 1
ATOM 661 N N . ARG A 1 82 ? 6.347 -4.372 -4.415 1.00 11.20 88 ARG A N 1
ATOM 662 C CA . ARG A 1 82 ? 5.539 -5.580 -4.578 1.00 11.89 88 ARG A CA 1
ATOM 663 C C . ARG A 1 82 ? 5.057 -5.735 -6.016 1.00 12.33 88 ARG A C 1
ATOM 664 O O . ARG A 1 82 ? 4.997 -6.857 -6.539 1.00 12.58 88 ARG A O 1
ATOM 672 N N . ASP A 1 83 ? 4.709 -4.623 -6.671 1.00 11.13 89 ASP A N 1
ATOM 673 C CA . ASP A 1 83 ? 4.303 -4.680 -8.076 1.00 10.88 89 ASP A CA 1
ATOM 674 C C . ASP A 1 83 ? 5.418 -5.250 -8.933 1.00 11.82 89 ASP A C 1
ATOM 675 O O . ASP A 1 83 ? 5.174 -6.082 -9.814 1.00 14.89 89 ASP A O 1
ATOM 680 N N . GLN A 1 84 ? 6.651 -4.799 -8.696 1.00 15.90 90 GLN A N 1
ATOM 681 C CA . GLN A 1 84 ? 7.792 -5.268 -9.472 1.00 16.58 90 GLN A CA 1
ATOM 682 C C . GLN A 1 84 ? 8.075 -6.733 -9.188 1.00 16.83 90 GLN A C 1
ATOM 683 O O . GLN A 1 84 ? 8.403 -7.492 -10.103 1.00 17.59 90 GLN A O 1
ATOM 689 N N . ILE A 1 85 ? 7.944 -7.154 -7.933 1.00 16.22 91 ILE A N 1
ATOM 690 C CA . ILE A 1 85 ? 8.129 -8.563 -7.604 1.00 16.42 91 ILE A CA 1
ATOM 691 C C . ILE A 1 85 ? 7.107 -9.416 -8.344 1.00 16.92 91 ILE A C 1
ATOM 692 O O . ILE A 1 85 ? 7.443 -10.447 -8.942 1.00 17.58 91 ILE A O 1
ATOM 697 N N . GLN A 1 86 ? 5.843 -8.988 -8.331 1.00 16.74 92 GLN A N 1
ATOM 698 C CA . GLN A 1 86 ? 4.803 -9.731 -9.033 1.00 17.31 92 GLN A CA 1
ATOM 699 C C . GLN A 1 86 ? 5.067 -9.749 -10.533 1.00 19.12 92 GLN A C 1
ATOM 700 O O . GLN A 1 86 ? 4.957 -10.797 -11.176 1.00 19.80 92 GLN A O 1
ATOM 706 N N . GLN A 1 87 ? 5.450 -8.599 -11.093 1.00 19.13 93 GLN A N 1
ATOM 707 C CA . GLN A 1 87 ? 5.654 -8.474 -12.531 1.00 19.53 93 GLN A CA 1
ATOM 708 C C . GLN A 1 87 ? 6.759 -9.401 -13.021 1.00 19.59 93 GLN A C 1
ATOM 709 O O . GLN A 1 87 ? 6.636 -10.020 -14.088 1.00 24.42 93 GLN A O 1
ATOM 715 N N . TYR A 1 88 ? 7.841 -9.514 -12.259 1.00 19.31 94 TYR A N 1
ATOM 716 C CA . TYR A 1 88 ? 9.004 -10.298 -12.667 1.00 27.10 94 TYR A CA 1
ATOM 717 C C . TYR A 1 88 ? 9.023 -11.648 -11.956 1.00 39.99 94 TYR A C 1
ATOM 718 O O . TYR A 1 88 ? 9.221 -11.713 -10.740 1.00 46.49 94 TYR A O 1
#

Nearest PDB structures (foldseek):
  5wd9-assembly1_A  TM=1.012E+00  e=2.765E-11  Legionella pneumophila subsp. pneumophila ATCC 43290
  5wd8-assembly2_B  TM=9.531E-01  e=6.579E-10  Legionella pneumophila subsp. pneumophila ATCC 43290
  4u7i-assembly1_A  TM=7.613E-01  e=3.183E+00  Homo sapiens
  4tql-assembly1_A  TM=4.749E-01  e=2.386E+00  synthetic construct
  2dl1-assembly1_A  TM=5.493E-01  e=6.355E+00  Homo sapiens